Protein AF-X8BEY9-F1 (afdb_monomer_lite)

Organism: NCBI:txid1299334

InterPro domains:
  IPR000084 PE-PGRS family, N-terminal [PF00934] (52-108)
  IPR038332 PPE superfamily [SSF140459] (52-98)

pLDDT: mean 73.9, std 22.27, range [36.25, 98.75]

Structure (mmCIF, N/CA/C/O backbone):
data_AF-X8BEY9-F1
#
_entry.id   AF-X8BEY9-F1
#
loop_
_atom_site.group_PDB
_atom_site.id
_atom_site.type_symbol
_atom_site.label_atom_id
_atom_site.label_alt_id
_atom_site.label_comp_id
_atom_site.label_asym_id
_atom_site.label_entity_id
_atom_site.label_seq_id
_atom_site.pdbx_PDB_ins_code
_atom_site.Cartn_x
_atom_site.Cartn_y
_atom_site.Cartn_z
_atom_site.occupancy
_atom_site.B_iso_or_equiv
_atom_site.auth_seq_id
_atom_site.auth_comp_id
_atom_site.auth_asym_id
_atom_site.auth_atom_id
_atom_site.pdbx_PDB_model_num
ATOM 1 N N . MET A 1 1 ? 11.001 -46.681 -3.978 1.00 50.00 1 MET A N 1
ATOM 2 C CA . MET A 1 1 ? 11.198 -45.290 -4.453 1.00 50.00 1 MET A CA 1
ATOM 3 C C . MET A 1 1 ? 12.141 -45.299 -5.659 1.00 50.00 1 MET A C 1
ATOM 5 O O . MET A 1 1 ? 13.163 -44.635 -5.676 1.00 50.00 1 MET A O 1
ATOM 9 N N . GLN A 1 2 ? 11.972 -46.213 -6.608 1.00 36.25 2 GLN A N 1
ATOM 10 C CA . GLN A 1 2 ? 11.139 -45.999 -7.793 1.00 36.25 2 GLN A CA 1
ATOM 11 C C . GLN A 1 2 ? 11.127 -44.543 -8.299 1.00 36.25 2 GLN A C 1
ATOM 13 O O . GLN A 1 2 ? 10.428 -43.690 -7.760 1.00 36.25 2 GLN A O 1
ATOM 18 N N . GLU A 1 3 ? 11.905 -44.320 -9.360 1.00 44.28 3 GLU A N 1
ATOM 19 C CA . GLU A 1 3 ? 11.425 -43.641 -10.569 1.00 44.28 3 GLU A CA 1
ATOM 20 C C . GLU A 1 3 ? 10.879 -42.214 -10.417 1.00 44.28 3 GLU A C 1
ATOM 22 O O . GLU A 1 3 ? 9.694 -41.965 -10.640 1.00 44.28 3 GLU A O 1
ATOM 27 N N . ARG A 1 4 ? 11.746 -41.224 -10.157 1.00 54.16 4 ARG A N 1
ATOM 28 C CA . ARG A 1 4 ? 11.410 -39.848 -10.582 1.00 54.16 4 ARG A CA 1
ATOM 29 C C . ARG A 1 4 ? 12.563 -38.897 -10.906 1.00 54.16 4 ARG A C 1
ATOM 31 O O . ARG A 1 4 ? 12.321 -37.702 -11.015 1.00 54.16 4 ARG A O 1
ATOM 38 N N . LEU A 1 5 ? 13.793 -39.384 -11.098 1.00 53.00 5 LEU A N 1
ATOM 39 C CA . LEU A 1 5 ? 14.921 -38.498 -11.440 1.00 53.00 5 LEU A CA 1
ATOM 40 C C . LEU A 1 5 ? 15.649 -38.796 -12.762 1.00 53.00 5 LEU A C 1
ATOM 42 O O . LEU A 1 5 ? 16.561 -38.060 -13.114 1.00 53.00 5 LEU A O 1
ATOM 46 N N . LEU A 1 6 ? 15.236 -39.805 -13.540 1.00 51.22 6 LEU A N 1
ATOM 47 C CA . LEU A 1 6 ? 15.916 -40.181 -14.797 1.00 51.22 6 LEU A CA 1
ATOM 48 C C . LEU A 1 6 ? 15.017 -40.213 -16.043 1.00 51.22 6 LEU A C 1
ATOM 50 O O . LEU A 1 6 ? 15.430 -40.731 -17.073 1.00 51.22 6 LEU A O 1
ATOM 54 N N . LEU A 1 7 ? 13.825 -39.607 -16.001 1.00 47.00 7 LEU A N 1
ATOM 55 C CA . LEU A 1 7 ? 13.048 -39.322 -17.220 1.00 47.00 7 LEU A CA 1
ATOM 56 C C . LEU A 1 7 ? 13.186 -37.858 -17.654 1.00 47.00 7 LEU A C 1
ATOM 58 O O . LEU A 1 7 ? 12.275 -37.242 -18.198 1.00 47.00 7 LEU A O 1
ATOM 62 N N . SER A 1 8 ? 14.375 -37.311 -17.410 1.00 59.22 8 SER A N 1
ATOM 63 C CA . SER A 1 8 ? 14.904 -36.223 -18.213 1.00 59.22 8 SER A CA 1
ATOM 64 C C . SER A 1 8 ? 15.058 -36.744 -19.651 1.00 59.22 8 SER A C 1
ATOM 66 O O . SER A 1 8 ? 15.641 -37.802 -19.873 1.00 59.22 8 SER A O 1
ATOM 68 N N . TYR A 1 9 ? 14.547 -35.999 -20.630 1.00 50.94 9 TYR A N 1
ATOM 69 C CA . TYR A 1 9 ? 14.966 -36.080 -22.038 1.00 50.94 9 TYR A CA 1
ATOM 70 C C . TYR A 1 9 ? 14.635 -37.336 -22.870 1.00 50.94 9 TYR A C 1
ATOM 72 O O . TYR A 1 9 ? 15.499 -37.866 -23.568 1.00 50.94 9 TYR A O 1
ATOM 80 N N . ARG A 1 10 ? 13.364 -37.748 -22.980 1.00 58.69 10 ARG A N 1
ATOM 81 C CA . ARG A 1 10 ? 12.965 -38.596 -24.126 1.00 58.69 10 ARG A CA 1
ATOM 82 C C . ARG A 1 10 ? 11.545 -38.327 -24.611 1.00 58.69 10 ARG A C 1
ATOM 84 O O . ARG A 1 10 ? 10.606 -38.976 -24.174 1.00 58.69 10 ARG A O 1
ATOM 91 N N . GLY A 1 11 ? 11.391 -37.405 -25.565 1.00 47.91 11 GLY A N 1
ATOM 92 C CA . GLY A 1 11 ? 10.120 -37.298 -26.290 1.00 47.91 11 GLY A CA 1
ATOM 93 C C . GLY A 1 11 ? 9.779 -35.971 -26.954 1.00 47.91 11 GLY A C 1
ATOM 94 O O . GLY A 1 11 ? 8.605 -35.636 -27.017 1.00 47.91 11 GLY A O 1
ATOM 95 N N . ARG A 1 12 ? 10.750 -35.218 -27.488 1.00 52.31 12 ARG A N 1
ATOM 96 C CA . ARG A 1 12 ? 10.440 -34.199 -28.503 1.00 52.31 12 ARG A CA 1
ATOM 97 C C . ARG A 1 12 ? 9.812 -34.916 -29.706 1.00 52.31 12 ARG A C 1
ATOM 99 O O . ARG A 1 12 ? 10.518 -35.595 -30.449 1.00 52.31 12 ARG A O 1
ATOM 106 N N . LYS A 1 13 ? 8.498 -34.787 -29.885 1.00 56.62 13 LYS A N 1
ATOM 107 C CA . LYS A 1 13 ? 7.808 -35.080 -31.145 1.00 56.62 13 LYS A CA 1
ATOM 108 C C . LYS A 1 13 ? 7.410 -33.732 -31.757 1.00 56.62 13 LYS A C 1
ATOM 110 O O . LYS A 1 13 ? 6.604 -33.033 -31.150 1.00 56.62 13 LYS A O 1
ATOM 115 N N . PRO A 1 14 ? 8.024 -33.313 -32.876 1.00 54.66 14 PRO A N 1
ATOM 116 C CA . PRO A 1 14 ? 7.524 -32.191 -33.655 1.00 54.66 14 PRO A CA 1
ATOM 117 C C . PRO A 1 14 ? 6.338 -32.654 -34.521 1.00 54.66 14 PRO A C 1
ATOM 119 O O . PRO A 1 14 ? 5.980 -33.830 -34.490 1.00 54.66 14 PRO A O 1
ATOM 122 N N . HIS A 1 15 ? 5.810 -31.728 -35.325 1.00 39.53 15 HIS A N 1
ATOM 123 C CA . HIS A 1 15 ? 4.733 -31.857 -36.321 1.00 39.53 15 HIS A CA 1
ATOM 124 C C . HIS A 1 15 ? 3.347 -31.482 -35.762 1.00 39.53 15 HIS A C 1
ATOM 126 O O . HIS A 1 15 ? 2.951 -31.920 -34.693 1.00 39.53 15 HIS A O 1
ATOM 132 N N . VAL A 1 16 ? 2.562 -30.631 -36.422 1.00 55.91 16 VAL A N 1
ATOM 133 C CA . VAL A 1 16 ? 2.301 -30.640 -37.867 1.00 55.91 16 VAL A CA 1
ATOM 134 C C . VAL A 1 16 ? 2.093 -29.211 -38.390 1.00 55.91 16 VAL A C 1
ATOM 136 O O . VAL A 1 16 ? 1.258 -28.465 -37.880 1.00 55.91 16 VAL A O 1
ATOM 139 N N . VAL A 1 17 ? 2.850 -28.855 -39.431 1.00 53.47 17 VAL A N 1
ATOM 140 C CA . VAL A 1 17 ? 2.539 -27.750 -40.348 1.00 53.47 17 VAL A CA 1
ATOM 141 C C . VAL A 1 17 ? 1.168 -28.051 -40.948 1.00 53.47 17 VAL A C 1
ATOM 143 O O . VAL A 1 17 ? 0.995 -29.087 -41.581 1.00 53.47 17 VAL A O 1
ATOM 146 N N . ARG A 1 18 ? 0.164 -27.207 -40.693 1.00 55.69 18 ARG A N 1
ATOM 147 C CA . ARG A 1 18 ? -1.149 -27.359 -41.329 1.00 55.69 18 ARG A CA 1
ATOM 148 C C . ARG A 1 18 ? -1.022 -26.942 -42.791 1.00 55.69 18 ARG A C 1
ATOM 150 O O . ARG A 1 18 ? -1.077 -25.756 -43.107 1.00 55.69 18 ARG A O 1
ATOM 157 N N . ASP A 1 19 ? -0.856 -27.936 -43.651 1.00 51.09 19 ASP A N 1
ATOM 158 C CA . ASP A 1 19 ? -0.988 -27.794 -45.092 1.00 51.09 19 ASP A CA 1
ATOM 159 C C . ASP A 1 19 ? -2.439 -27.410 -45.421 1.00 51.09 19 ASP A C 1
ATOM 161 O O . ASP A 1 19 ? -3.399 -28.106 -45.081 1.00 51.09 19 ASP A O 1
ATOM 165 N N . TYR A 1 20 ? -2.613 -26.256 -46.055 1.00 38.22 20 TYR A N 1
ATOM 166 C CA . TYR A 1 20 ? -3.887 -25.766 -46.573 1.00 38.22 20 TYR A CA 1
ATOM 167 C C . TYR A 1 20 ? -4.208 -26.509 -47.869 1.00 38.22 20 TYR A C 1
ATOM 169 O O . TYR A 1 20 ? -4.040 -25.993 -48.968 1.00 38.22 20 TYR A O 1
ATOM 177 N N . THR A 1 21 ? -4.687 -27.746 -47.753 1.00 52.78 21 THR A N 1
ATOM 178 C CA . THR A 1 21 ? -5.255 -28.453 -48.904 1.00 52.78 21 THR A CA 1
ATOM 179 C C . THR A 1 21 ? -6.635 -28.986 -48.559 1.00 52.78 21 THR A C 1
ATOM 181 O O . THR A 1 21 ? -6.801 -30.069 -48.008 1.00 52.78 21 THR A O 1
ATOM 184 N N . THR A 1 22 ? -7.662 -28.229 -48.918 1.00 50.75 22 THR A N 1
ATOM 185 C CA . THR A 1 22 ? -8.923 -28.813 -49.382 1.00 50.75 22 THR A CA 1
ATOM 186 C C . THR A 1 22 ? -9.449 -27.878 -50.457 1.00 50.75 22 THR A C 1
ATOM 188 O O . THR A 1 22 ? -10.265 -26.993 -50.223 1.00 50.75 22 THR A O 1
ATOM 191 N N . GLY A 1 23 ? -8.869 -28.029 -51.646 1.00 48.19 23 GLY A N 1
ATOM 192 C CA . GLY A 1 23 ? -9.533 -27.652 -52.879 1.00 48.19 23 GLY A CA 1
ATOM 193 C C . GLY A 1 23 ? -10.471 -28.788 -53.269 1.00 48.19 23 GLY A C 1
ATOM 194 O O . GLY A 1 23 ? -10.038 -29.936 -53.342 1.00 48.19 23 GLY A O 1
ATOM 195 N N . GLY A 1 24 ? -11.734 -28.447 -53.513 1.00 47.16 24 GLY A N 1
ATOM 196 C CA . GLY A 1 24 ? -12.701 -29.317 -54.175 1.00 47.16 24 GLY A CA 1
ATOM 197 C C . GLY A 1 24 ? -13.843 -29.790 -53.287 1.00 47.16 24 GLY A C 1
ATOM 198 O O . GLY A 1 24 ? -13.823 -30.925 -52.833 1.00 47.16 24 GLY A O 1
ATOM 199 N N . VAL A 1 25 ? -14.882 -28.962 -53.144 1.00 48.97 25 VAL A N 1
ATOM 200 C CA . VAL A 1 25 ? -16.259 -29.444 -53.315 1.00 48.97 25 VAL A CA 1
ATOM 201 C C . VAL A 1 25 ? -17.093 -28.394 -54.045 1.00 48.97 25 VAL A C 1
ATOM 203 O O . VAL A 1 25 ? -17.039 -27.196 -53.777 1.00 48.97 25 VAL A O 1
ATOM 206 N N . ASP A 1 26 ? -17.785 -28.935 -55.029 1.00 43.62 26 ASP A N 1
ATOM 207 C CA . ASP A 1 26 ? -18.688 -28.385 -56.020 1.00 43.62 26 ASP A CA 1
ATOM 208 C C . ASP A 1 26 ? -19.993 -27.827 -55.411 1.00 43.62 26 ASP A C 1
ATOM 210 O O . ASP A 1 26 ? -20.380 -28.194 -54.303 1.00 43.62 26 ASP A O 1
ATOM 214 N N . GLY A 1 27 ? -20.712 -27.018 -56.194 1.00 42.31 27 GLY A N 1
ATOM 215 C CA . GLY A 1 27 ? -22.171 -26.911 -56.095 1.00 42.31 27 GLY A CA 1
ATOM 216 C C . GLY A 1 27 ? -22.741 -25.836 -55.167 1.00 42.31 27 GLY A C 1
ATOM 217 O O . GLY A 1 27 ? -22.688 -25.918 -53.946 1.00 42.31 27 GLY A O 1
ATOM 218 N N . GLY A 1 28 ? -23.370 -24.830 -55.776 1.00 45.97 28 GLY A N 1
ATOM 219 C CA . GLY A 1 28 ? -23.968 -23.684 -55.101 1.00 45.97 28 GLY A CA 1
ATOM 220 C C . GLY A 1 28 ? -25.133 -23.984 -54.152 1.00 45.97 28 GLY A C 1
ATOM 221 O O . GLY A 1 28 ? -25.907 -24.921 -54.312 1.00 45.97 28 GLY A O 1
ATOM 222 N N . GLY A 1 29 ? -25.311 -23.075 -53.199 1.00 41.50 29 GLY A N 1
ATOM 223 C CA . GLY A 1 29 ? -26.461 -23.032 -52.310 1.00 41.50 29 GLY A CA 1
ATOM 224 C C . GLY A 1 29 ? -26.482 -21.697 -51.588 1.00 41.50 29 GLY A C 1
ATOM 225 O O . GLY A 1 29 ? -25.660 -21.431 -50.719 1.00 41.50 29 GLY A O 1
ATOM 226 N N . ARG A 1 30 ? -27.403 -20.824 -51.993 1.00 51.84 30 ARG A N 1
ATOM 227 C CA . ARG A 1 30 ? -27.658 -19.517 -51.384 1.00 51.84 30 ARG A CA 1
ATOM 228 C C . ARG A 1 30 ? -27.876 -19.686 -49.884 1.00 51.84 30 ARG A C 1
ATOM 230 O O . ARG A 1 30 ? -28.905 -20.216 -49.490 1.00 51.84 30 ARG A O 1
ATOM 237 N N . GLN A 1 31 ? -26.966 -19.177 -49.068 1.00 43.59 31 GLN A N 1
ATOM 238 C CA . GLN A 1 31 ? -27.221 -18.894 -47.661 1.00 43.59 31 GLN A CA 1
ATOM 239 C C . GLN A 1 31 ? -26.352 -17.706 -47.270 1.00 43.59 31 GLN A C 1
ATOM 241 O O . GLN A 1 31 ? -25.186 -17.838 -46.923 1.00 43.59 31 GLN A O 1
ATOM 246 N N . SER A 1 32 ? -26.939 -16.518 -47.399 1.00 50.28 32 SER A N 1
ATOM 247 C CA . SER A 1 32 ? -26.430 -15.286 -46.816 1.00 50.28 32 SER A CA 1
ATOM 248 C C . SER A 1 32 ? -26.230 -15.491 -45.312 1.00 50.28 32 SER A C 1
ATOM 250 O O . SER A 1 32 ? -27.222 -15.663 -44.596 1.00 50.28 32 SER A O 1
ATOM 252 N N . PRO A 1 33 ? -25.001 -15.427 -44.782 1.00 46.31 33 PRO A N 1
ATOM 253 C CA . PRO A 1 33 ? -24.815 -15.289 -43.354 1.00 46.31 33 PRO A CA 1
ATOM 254 C C . PRO A 1 33 ? -25.157 -13.836 -43.043 1.00 46.31 33 PRO A C 1
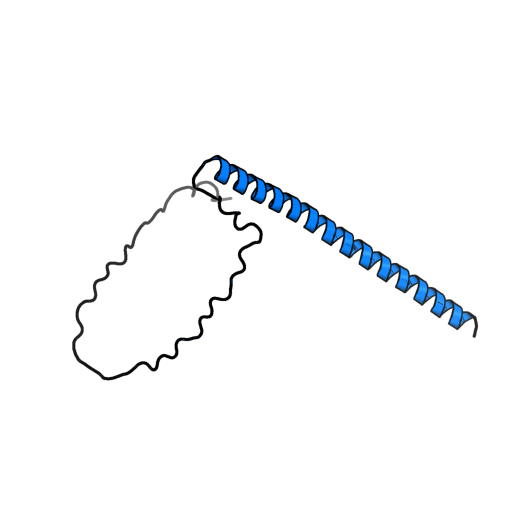ATOM 256 O O . PRO A 1 33 ? -24.428 -12.916 -43.415 1.00 46.31 33 PRO A O 1
ATOM 259 N N . ARG A 1 34 ? -26.307 -13.599 -42.404 1.00 47.47 34 ARG A N 1
ATOM 260 C CA . ARG A 1 34 ? -26.559 -12.312 -41.753 1.00 47.47 34 ARG A CA 1
ATOM 261 C C . ARG A 1 34 ? -25.349 -12.043 -40.867 1.00 47.47 34 ARG A C 1
ATOM 263 O O . ARG A 1 34 ? -25.080 -12.833 -39.965 1.00 47.47 34 ARG A O 1
ATOM 270 N N . HIS A 1 35 ? -24.621 -10.967 -41.155 1.00 47.56 35 HIS A N 1
ATOM 271 C CA . HIS A 1 35 ? -23.528 -10.458 -40.340 1.00 47.56 35 HIS A CA 1
ATOM 272 C C . HIS A 1 35 ? -24.054 -10.102 -38.943 1.00 47.56 35 HIS A C 1
ATOM 274 O O . HIS A 1 35 ? -24.245 -8.939 -38.611 1.00 47.56 35 HIS A O 1
ATOM 280 N N . ARG A 1 36 ? -24.252 -11.105 -38.089 1.00 53.53 36 ARG A N 1
ATOM 281 C CA . ARG A 1 36 ? -24.038 -10.944 -36.662 1.00 53.53 36 ARG A CA 1
ATOM 282 C C . ARG A 1 36 ? -22.524 -11.008 -36.510 1.00 53.53 36 ARG A C 1
ATOM 284 O O . ARG A 1 36 ? -21.979 -12.053 -36.172 1.00 53.53 36 ARG A O 1
ATOM 291 N N . ARG A 1 37 ? -21.841 -9.903 -36.853 1.00 50.56 37 ARG A N 1
ATOM 292 C CA . ARG A 1 37 ? -20.567 -9.608 -36.199 1.00 50.56 37 ARG A CA 1
ATOM 293 C C . ARG A 1 37 ? -20.940 -9.622 -34.728 1.00 50.56 37 ARG A C 1
ATOM 295 O O . ARG A 1 37 ? -21.635 -8.718 -34.276 1.00 50.56 37 ARG A O 1
ATOM 302 N N . GLY A 1 38 ? -20.635 -10.726 -34.051 1.00 46.00 38 GLY A N 1
ATOM 303 C CA . GLY A 1 38 ? -20.567 -10.701 -32.609 1.00 46.00 38 GLY A CA 1
ATOM 304 C C . GLY A 1 38 ? -19.715 -9.493 -32.283 1.00 46.00 38 GLY A C 1
ATOM 305 O O . GLY A 1 38 ? -18.668 -9.288 -32.901 1.00 46.00 38 GLY A O 1
ATOM 306 N N . ASP A 1 39 ? -20.241 -8.643 -31.419 1.00 49.66 39 ASP A N 1
ATOM 307 C CA . ASP A 1 39 ? -19.483 -7.600 -30.772 1.00 49.66 39 ASP A CA 1
ATOM 308 C C . ASP A 1 39 ? -18.379 -8.275 -29.948 1.00 49.66 39 ASP A C 1
ATOM 310 O O . ASP A 1 39 ? -18.437 -8.333 -28.726 1.00 49.66 39 ASP A O 1
ATOM 314 N N . GLU A 1 40 ? -17.346 -8.790 -30.609 1.00 52.47 40 GLU A N 1
ATOM 315 C CA . GLU A 1 40 ? -16.032 -8.944 -30.016 1.00 52.47 40 GLU A CA 1
ATOM 316 C C . GLU A 1 40 ? -15.483 -7.524 -29.923 1.00 52.47 40 GLU A C 1
ATOM 318 O O . GLU A 1 40 ? -14.597 -7.104 -30.666 1.00 52.47 40 GLU A O 1
ATOM 323 N N . ARG A 1 41 ? -16.064 -6.725 -29.018 1.00 51.00 41 ARG A N 1
ATOM 324 C CA . ARG A 1 41 ? -15.265 -5.688 -28.387 1.00 51.00 41 ARG A CA 1
ATOM 325 C C . ARG A 1 41 ? -14.112 -6.478 -27.783 1.00 51.00 41 ARG A C 1
ATOM 327 O O . ARG A 1 41 ? -14.400 -7.329 -26.942 1.00 51.00 41 ARG A O 1
ATOM 334 N N . PRO A 1 42 ? -12.855 -6.287 -28.217 1.00 55.47 42 PRO A N 1
ATOM 335 C CA . PRO A 1 42 ? -11.763 -6.841 -27.453 1.00 55.47 42 PRO A CA 1
ATOM 336 C C . PRO A 1 42 ? -11.930 -6.229 -26.066 1.00 55.47 42 PRO A C 1
ATOM 338 O O . PRO A 1 42 ? -11.804 -5.009 -25.906 1.00 55.47 42 PRO A O 1
ATOM 341 N N . GLU A 1 43 ? -12.346 -7.062 -25.105 1.00 49.00 43 GLU A N 1
ATOM 342 C CA . GLU A 1 43 ? -12.140 -6.838 -23.682 1.00 49.00 43 GLU A CA 1
ATOM 343 C C . GLU A 1 43 ? -10.745 -6.239 -23.625 1.00 49.00 43 GLU A C 1
ATOM 345 O O . GLU A 1 43 ? -9.778 -6.876 -24.054 1.00 49.00 43 GLU A O 1
ATOM 350 N N . ARG A 1 44 ? -10.654 -4.945 -23.298 1.00 54.09 44 ARG A N 1
ATOM 351 C CA . ARG A 1 44 ? -9.361 -4.287 -23.196 1.00 54.09 44 ARG A CA 1
ATOM 352 C C . ARG A 1 44 ? -8.684 -5.022 -22.060 1.00 54.09 44 ARG A C 1
ATOM 354 O O . ARG A 1 44 ? -8.937 -4.704 -20.902 1.00 54.09 44 ARG A O 1
ATOM 361 N N . SER A 1 45 ? -7.877 -6.021 -22.398 1.00 53.03 45 SER A N 1
ATOM 362 C CA . SER A 1 45 ? -6.922 -6.594 -21.480 1.00 53.03 45 SER A CA 1
ATOM 363 C C . SER A 1 45 ? -6.039 -5.410 -21.145 1.00 53.03 45 SER A C 1
ATOM 365 O O . SER A 1 45 ? -5.247 -4.948 -21.968 1.00 53.03 45 SER A O 1
ATOM 367 N N . ARG A 1 46 ? -6.318 -4.783 -20.002 1.00 44.16 46 ARG A N 1
ATOM 368 C CA . ARG A 1 46 ? -5.411 -3.805 -19.433 1.00 44.16 46 ARG A CA 1
ATOM 369 C C . ARG A 1 46 ? -4.174 -4.633 -19.158 1.00 44.16 46 ARG A C 1
ATOM 371 O O . ARG A 1 46 ? -4.230 -5.519 -18.309 1.00 44.16 46 ARG A O 1
ATOM 378 N N . GLY A 1 47 ? -3.149 -4.425 -19.982 1.00 52.81 47 GLY A N 1
ATOM 379 C CA . GLY A 1 47 ? -1.850 -5.032 -19.758 1.00 52.81 47 GLY A CA 1
ATOM 380 C C . GLY A 1 47 ? -1.452 -4.819 -18.306 1.00 52.81 47 GLY A C 1
ATOM 381 O O . GLY A 1 47 ? -1.895 -3.848 -17.672 1.00 52.81 47 GLY A O 1
ATOM 382 N N . SER A 1 48 ? -0.673 -5.746 -17.767 1.00 58.84 48 SER A N 1
ATOM 383 C CA . SER A 1 48 ? -0.117 -5.583 -16.427 1.00 58.84 48 SER A CA 1
ATOM 384 C C . SER A 1 48 ? 0.545 -4.195 -16.366 1.00 58.84 48 SER A C 1
ATOM 386 O O . SER A 1 48 ? 1.117 -3.765 -17.372 1.00 58.84 48 SER A O 1
ATOM 388 N N . PRO A 1 49 ? 0.478 -3.446 -15.249 1.00 57.66 49 PRO A N 1
ATOM 389 C CA . PRO A 1 49 ? 1.105 -2.117 -15.142 1.00 57.66 49 PRO A CA 1
ATOM 390 C C . PRO A 1 49 ? 2.605 -2.100 -15.508 1.00 57.66 49 PRO A C 1
ATOM 392 O O . PRO A 1 49 ? 3.190 -1.043 -15.734 1.00 57.66 49 PRO A O 1
ATOM 395 N N . ASP A 1 50 ? 3.199 -3.287 -15.562 1.00 57.59 50 ASP A N 1
ATOM 396 C CA . ASP A 1 50 ? 4.5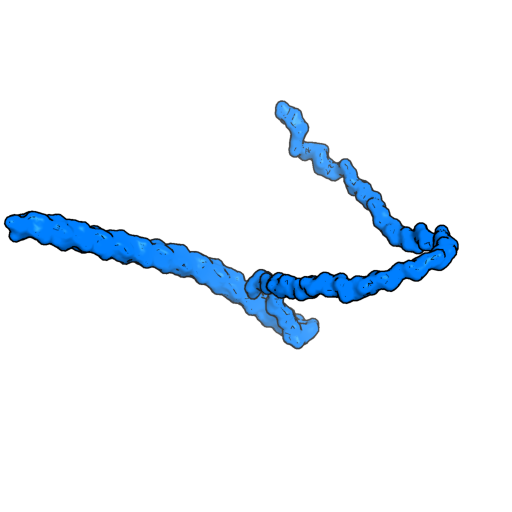86 -3.643 -15.802 1.00 57.59 50 ASP A CA 1
ATOM 397 C C . ASP A 1 50 ? 4.823 -4.349 -17.157 1.00 57.59 50 ASP A C 1
ATOM 399 O O . ASP A 1 50 ? 5.955 -4.755 -17.415 1.00 57.59 50 ASP A O 1
ATOM 403 N N . ASP A 1 51 ? 3.835 -4.398 -18.071 1.00 59.81 51 ASP A N 1
ATOM 404 C CA . ASP A 1 51 ? 3.947 -4.948 -19.449 1.00 59.81 51 ASP A CA 1
ATOM 405 C C . ASP A 1 51 ? 4.957 -4.196 -20.361 1.00 59.81 51 ASP A C 1
ATOM 407 O O . ASP A 1 51 ? 5.016 -4.407 -21.572 1.00 59.81 51 ASP A O 1
ATOM 411 N N . GLY A 1 52 ? 5.826 -3.373 -19.773 1.00 65.62 52 GLY A N 1
ATOM 412 C CA . GLY A 1 52 ? 7.023 -2.827 -20.393 1.00 65.62 52 GLY A CA 1
ATOM 413 C C . GLY A 1 52 ? 6.817 -1.414 -20.919 1.00 65.62 52 GLY A C 1
ATOM 414 O O . GLY A 1 52 ? 5.961 -1.149 -21.761 1.00 65.62 52 GLY A O 1
ATOM 415 N N . VAL A 1 53 ? 7.653 -0.483 -20.455 1.00 80.06 53 VAL A N 1
ATOM 416 C CA . VAL A 1 53 ? 7.807 0.808 -21.130 1.00 80.06 53 VAL A CA 1
ATOM 417 C C . VAL A 1 53 ? 8.460 0.532 -22.482 1.00 80.06 53 VAL A C 1
ATOM 419 O O . VAL A 1 53 ? 9.523 -0.082 -22.544 1.00 80.06 53 VAL A O 1
ATOM 422 N N . VAL A 1 54 ? 7.819 0.952 -23.572 1.00 84.31 54 VAL A N 1
ATOM 423 C CA . VAL A 1 54 ? 8.387 0.808 -24.918 1.00 84.31 54 VAL A CA 1
ATOM 424 C C . VAL A 1 54 ? 9.487 1.865 -25.105 1.00 84.31 54 VAL A C 1
ATOM 426 O O . VAL A 1 54 ? 9.248 3.030 -24.772 1.00 84.31 54 VAL A O 1
ATOM 429 N N . PRO A 1 55 ? 10.677 1.505 -25.626 1.00 79.94 55 PRO A N 1
ATOM 430 C CA . PRO A 1 55 ? 11.729 2.472 -25.934 1.00 79.94 55 PRO A CA 1
ATOM 431 C C . PRO A 1 55 ? 11.229 3.581 -26.865 1.00 79.94 55 PRO A C 1
ATOM 433 O O . PRO A 1 55 ? 10.507 3.313 -27.824 1.00 79.94 55 PRO A O 1
ATOM 436 N N . ALA A 1 56 ? 11.637 4.826 -26.607 1.00 80.75 56 ALA A N 1
ATOM 437 C CA . ALA A 1 56 ? 11.232 5.975 -27.423 1.00 80.75 56 ALA A CA 1
ATOM 438 C C . ALA A 1 56 ? 11.780 5.909 -28.864 1.00 80.75 56 ALA A C 1
ATOM 440 O O . ALA A 1 56 ? 11.149 6.415 -29.792 1.00 80.75 56 ALA A O 1
ATOM 441 N N . ALA A 1 57 ? 12.934 5.265 -29.049 1.00 78.44 57 ALA A N 1
ATOM 442 C CA . ALA A 1 57 ? 13.556 4.966 -30.332 1.00 78.44 57 ALA A CA 1
ATOM 443 C C . ALA A 1 57 ? 14.378 3.662 -30.244 1.00 78.44 57 ALA A C 1
ATOM 445 O O . ALA A 1 57 ? 14.502 3.063 -29.175 1.00 78.44 57 ALA A O 1
ATOM 446 N N . ALA A 1 58 ? 14.902 3.194 -31.383 1.00 82.88 58 ALA A N 1
ATOM 447 C CA . ALA A 1 58 ? 15.629 1.922 -31.493 1.00 82.88 58 ALA A CA 1
ATOM 448 C C . ALA A 1 58 ? 17.078 1.972 -30.968 1.00 82.88 58 ALA A C 1
ATOM 450 O O . ALA A 1 58 ? 17.794 0.976 -31.050 1.00 82.88 58 ALA A O 1
ATOM 451 N N . ASP A 1 59 ? 17.529 3.125 -30.481 1.00 90.19 59 ASP A N 1
ATOM 452 C CA . ASP A 1 59 ? 18.864 3.284 -29.926 1.00 90.19 59 ASP A CA 1
ATOM 453 C C . ASP A 1 59 ? 18.979 2.676 -28.518 1.00 90.19 59 ASP A C 1
ATOM 455 O O . ASP A 1 59 ? 18.008 2.542 -27.766 1.00 90.19 59 ASP A O 1
ATOM 459 N N . GLU A 1 60 ? 20.207 2.320 -28.151 1.00 88.88 60 GLU A N 1
ATOM 460 C CA . GLU A 1 60 ? 20.507 1.663 -26.878 1.00 88.88 60 GLU A CA 1
ATOM 461 C C . GLU A 1 60 ? 20.186 2.545 -25.661 1.00 88.88 60 GLU A C 1
ATOM 463 O O . GLU A 1 60 ? 19.819 2.021 -24.608 1.00 88.88 60 GLU A O 1
ATOM 468 N N . VAL A 1 61 ? 20.260 3.877 -25.788 1.00 93.88 61 VAL A N 1
ATOM 469 C CA . VAL A 1 61 ? 19.961 4.805 -24.685 1.00 93.88 61 VAL A CA 1
ATOM 470 C C . VAL A 1 61 ? 18.462 4.822 -24.399 1.00 93.88 61 VAL A C 1
ATOM 472 O O . VAL A 1 61 ? 18.053 4.734 -23.238 1.00 93.88 61 VAL A O 1
ATOM 475 N N . SER A 1 62 ? 17.630 4.861 -25.440 1.00 92.19 62 SER A N 1
ATOM 476 C CA . SER A 1 62 ? 16.176 4.723 -25.331 1.00 92.19 62 SER A CA 1
ATOM 477 C C . SER A 1 62 ? 15.777 3.382 -24.711 1.00 92.19 62 SER A C 1
ATOM 479 O O . SER A 1 62 ? 14.895 3.343 -23.849 1.00 92.19 62 SER A O 1
ATOM 481 N N . ALA A 1 63 ? 16.445 2.291 -25.101 1.00 89.44 63 ALA A N 1
ATOM 482 C CA . ALA A 1 63 ? 16.196 0.964 -24.541 1.00 89.44 63 ALA A CA 1
ATOM 483 C C . ALA A 1 63 ? 16.578 0.876 -23.054 1.00 89.44 63 ALA A C 1
ATOM 485 O O . ALA A 1 63 ? 15.786 0.399 -22.238 1.00 89.44 63 ALA A O 1
ATOM 486 N N . LEU A 1 64 ? 17.753 1.390 -22.678 1.00 92.94 64 LEU A N 1
ATOM 487 C CA . LEU A 1 64 ? 18.203 1.426 -21.285 1.00 92.94 64 LEU A CA 1
ATOM 488 C C . LEU A 1 64 ? 17.288 2.295 -20.415 1.00 92.94 64 LEU A C 1
ATOM 490 O O . LEU A 1 64 ? 16.945 1.918 -19.295 1.00 92.94 64 LEU A O 1
ATOM 494 N N . THR A 1 65 ? 16.855 3.439 -20.942 1.00 91.75 65 THR A N 1
ATOM 495 C CA . THR A 1 65 ? 15.940 4.347 -20.242 1.00 91.75 65 THR A CA 1
ATOM 496 C C . THR A 1 65 ? 14.597 3.669 -19.973 1.00 91.75 65 THR A C 1
ATOM 498 O O . THR A 1 65 ? 14.098 3.707 -18.848 1.00 91.75 65 THR A O 1
ATOM 501 N N . ALA A 1 66 ? 14.033 2.983 -20.971 1.00 90.44 66 ALA A N 1
ATOM 502 C CA . ALA A 1 66 ? 12.821 2.189 -20.799 1.00 90.44 66 ALA A CA 1
ATOM 503 C C . ALA A 1 66 ? 12.994 1.085 -19.739 1.00 90.44 66 ALA A C 1
ATOM 505 O O . ALA A 1 66 ? 12.145 0.943 -18.857 1.00 90.44 66 ALA A O 1
ATOM 506 N N . ALA A 1 67 ? 14.120 0.364 -19.758 1.00 89.88 67 ALA A N 1
ATOM 507 C CA . ALA A 1 67 ? 14.429 -0.654 -18.754 1.00 89.88 67 ALA A CA 1
ATOM 508 C C . ALA A 1 67 ? 14.520 -0.068 -17.332 1.00 89.88 67 ALA A C 1
ATOM 510 O O . ALA A 1 67 ? 14.005 -0.661 -16.383 1.00 89.88 67 ALA A O 1
ATOM 511 N N . GLN A 1 68 ? 15.104 1.124 -17.178 1.00 92.94 68 GLN A N 1
ATOM 512 C CA . GLN A 1 68 ? 15.186 1.811 -15.890 1.00 92.94 68 GLN A CA 1
ATOM 513 C C . GLN A 1 68 ? 13.803 2.202 -15.349 1.00 92.94 68 GLN A C 1
ATOM 515 O O . GLN A 1 68 ? 13.562 2.070 -14.145 1.00 92.94 68 GLN A O 1
ATOM 520 N N . PHE A 1 69 ? 12.885 2.650 -16.212 1.00 93.69 69 PHE A N 1
ATOM 521 C CA . PHE A 1 69 ? 11.509 2.941 -15.802 1.00 93.69 69 PHE A CA 1
ATOM 522 C C . PHE A 1 69 ? 10.756 1.684 -15.377 1.00 93.69 69 PHE A C 1
ATOM 524 O O . PHE A 1 69 ? 10.066 1.718 -14.360 1.00 93.69 69 PHE A O 1
ATOM 531 N N . VAL A 1 70 ? 10.924 0.571 -16.095 1.00 92.12 70 VAL A N 1
ATOM 532 C CA . VAL A 1 70 ? 10.325 -0.715 -15.704 1.00 92.12 70 VAL A CA 1
ATOM 533 C C . VAL A 1 70 ? 10.856 -1.163 -14.343 1.00 92.12 70 VAL A C 1
ATOM 535 O O . VAL A 1 70 ? 10.068 -1.480 -13.455 1.00 92.12 70 VAL A O 1
ATOM 538 N N . ALA A 1 71 ? 12.174 -1.109 -14.134 1.00 91.81 71 ALA A N 1
ATOM 539 C CA . ALA A 1 71 ? 12.775 -1.451 -12.847 1.00 91.81 71 ALA A CA 1
ATOM 540 C C . ALA A 1 71 ? 12.249 -0.552 -11.712 1.00 91.81 71 ALA A C 1
ATOM 542 O O . ALA A 1 71 ? 11.934 -1.032 -10.623 1.00 91.81 71 ALA A O 1
ATOM 543 N N . HIS A 1 72 ? 12.103 0.754 -11.964 1.00 93.88 72 HIS A N 1
ATOM 544 C CA . HIS A 1 72 ? 11.545 1.679 -10.980 1.00 93.88 72 HIS A CA 1
ATOM 545 C C . HIS A 1 72 ? 10.073 1.386 -10.671 1.00 93.88 72 HIS A C 1
ATOM 547 O O . HIS A 1 72 ? 9.691 1.364 -9.502 1.00 93.88 72 HIS A O 1
ATOM 553 N N . ALA A 1 73 ? 9.263 1.102 -11.693 1.00 91.88 73 ALA A N 1
ATOM 554 C CA . ALA A 1 73 ? 7.865 0.732 -11.523 1.00 91.88 73 ALA A CA 1
ATOM 555 C C . ALA A 1 73 ? 7.726 -0.534 -10.667 1.00 91.88 73 ALA A C 1
ATOM 557 O O . ALA A 1 73 ? 6.941 -0.542 -9.725 1.00 91.88 73 ALA A O 1
ATOM 558 N N . GLN A 1 74 ? 8.536 -1.565 -10.916 1.00 92.44 74 GLN A N 1
ATOM 559 C CA . GLN A 1 74 ? 8.522 -2.800 -10.125 1.00 92.44 74 GLN A CA 1
ATOM 560 C C . GLN A 1 74 ? 8.855 -2.551 -8.648 1.00 92.44 74 GLN A C 1
ATOM 562 O O . GLN A 1 74 ? 8.160 -3.051 -7.762 1.00 92.44 74 GLN A O 1
ATOM 567 N N . MET A 1 75 ? 9.874 -1.733 -8.365 1.00 94.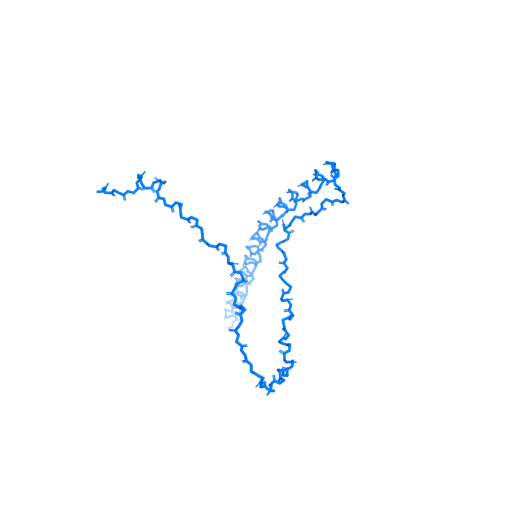19 75 MET A N 1
ATOM 568 C CA . MET A 1 75 ? 10.203 -1.348 -6.988 1.00 94.19 75 MET A CA 1
ATOM 569 C C . MET A 1 75 ? 9.066 -0.557 -6.335 1.00 94.19 75 MET A C 1
ATOM 571 O O . MET A 1 75 ? 8.701 -0.831 -5.192 1.00 94.19 75 MET A O 1
ATOM 575 N N . TYR A 1 76 ? 8.475 0.392 -7.063 1.00 95.31 76 TYR A N 1
ATOM 576 C CA . TYR A 1 76 ? 7.337 1.160 -6.571 1.00 95.31 76 TYR A CA 1
ATOM 577 C C . TYR A 1 76 ? 6.134 0.264 -6.263 1.00 95.31 76 TYR A C 1
ATOM 579 O O . TYR A 1 76 ? 5.496 0.453 -5.229 1.00 95.31 76 TYR A O 1
ATOM 587 N N . GLN A 1 77 ? 5.844 -0.735 -7.101 1.00 94.31 77 GLN A N 1
ATOM 588 C CA . GLN A 1 77 ? 4.758 -1.688 -6.858 1.00 94.31 77 GLN A CA 1
ATOM 589 C C . GLN A 1 77 ? 5.010 -2.521 -5.599 1.00 94.31 77 GLN A C 1
ATOM 591 O O . GLN A 1 77 ? 4.115 -2.656 -4.765 1.00 94.31 77 GLN A O 1
ATOM 596 N N . ALA A 1 78 ? 6.235 -3.019 -5.407 1.00 94.94 78 ALA A N 1
ATOM 597 C CA . ALA A 1 78 ? 6.591 -3.782 -4.213 1.00 94.94 78 ALA A CA 1
ATOM 598 C C . ALA A 1 78 ? 6.405 -2.962 -2.923 1.00 94.94 78 ALA A C 1
ATOM 600 O O . ALA A 1 78 ? 5.816 -3.443 -1.953 1.00 94.94 78 ALA A O 1
ATOM 601 N N . VAL A 1 79 ? 6.850 -1.701 -2.925 1.00 97.12 79 VAL A N 1
ATOM 602 C CA . VAL A 1 79 ? 6.687 -0.797 -1.775 1.00 97.12 79 VAL A CA 1
ATOM 603 C C . VAL A 1 79 ? 5.218 -0.420 -1.575 1.00 97.12 79 VAL A C 1
ATOM 605 O O . VAL A 1 79 ? 4.729 -0.425 -0.447 1.00 97.12 79 VAL A O 1
ATOM 608 N N . SER A 1 80 ? 4.488 -0.146 -2.657 1.00 96.75 80 SER A N 1
ATOM 609 C CA . SER A 1 80 ? 3.056 0.178 -2.617 1.00 96.75 80 SER A CA 1
ATOM 610 C C . SER A 1 80 ? 2.218 -0.966 -2.046 1.00 96.75 80 SER A C 1
ATOM 612 O O . SER A 1 80 ? 1.310 -0.720 -1.255 1.00 96.75 80 SER A O 1
ATOM 614 N N . ALA A 1 81 ? 2.550 -2.218 -2.375 1.00 97.25 81 ALA A N 1
ATOM 615 C CA . ALA A 1 81 ? 1.892 -3.392 -1.808 1.00 97.25 81 ALA A CA 1
ATOM 616 C C . ALA A 1 81 ? 2.108 -3.492 -0.288 1.00 97.25 81 ALA A C 1
ATOM 618 O O . ALA A 1 81 ? 1.164 -3.738 0.465 1.00 97.25 81 ALA A O 1
ATOM 619 N N . GLN A 1 82 ? 3.331 -3.237 0.186 1.00 98.06 82 GLN A N 1
ATOM 620 C CA . GLN A 1 82 ? 3.616 -3.194 1.620 1.00 98.06 82 GLN A CA 1
ATOM 621 C C . GLN A 1 82 ? 2.869 -2.045 2.313 1.00 98.06 82 GLN A C 1
ATOM 623 O O . GLN A 1 82 ? 2.300 -2.234 3.389 1.00 98.06 82 GLN A O 1
ATOM 628 N N . ALA A 1 83 ? 2.839 -0.865 1.692 1.00 97.88 83 ALA A N 1
ATOM 629 C CA . ALA A 1 83 ? 2.117 0.290 2.212 1.00 97.88 83 ALA A CA 1
ATOM 630 C C . ALA A 1 83 ? 0.608 0.021 2.324 1.00 97.88 83 ALA A C 1
ATOM 632 O O . ALA A 1 83 ? 0.004 0.384 3.333 1.00 97.88 83 ALA A O 1
ATOM 633 N N . ALA A 1 84 ? 0.012 -0.661 1.340 1.00 98.44 84 ALA A N 1
ATOM 634 C CA . ALA A 1 84 ? -1.392 -1.064 1.380 1.00 98.44 84 ALA A CA 1
ATOM 635 C C . ALA A 1 84 ? -1.683 -1.999 2.565 1.00 98.44 84 ALA A C 1
ATOM 637 O O . ALA A 1 84 ? -2.612 -1.744 3.328 1.00 98.44 84 ALA A O 1
ATOM 638 N N . ALA A 1 85 ? -0.838 -3.008 2.796 1.00 98.44 85 ALA A N 1
ATOM 639 C CA . ALA A 1 85 ? -0.993 -3.917 3.934 1.00 98.44 85 ALA A CA 1
ATOM 640 C C . ALA A 1 85 ? -0.893 -3.190 5.290 1.00 98.44 85 ALA A C 1
ATOM 642 O O . ALA A 1 85 ? -1.676 -3.443 6.207 1.00 98.44 85 ALA A O 1
ATOM 643 N N . ILE A 1 86 ? 0.046 -2.245 5.418 1.00 98.56 86 ILE A N 1
ATOM 644 C CA . ILE A 1 86 ? 0.178 -1.415 6.625 1.00 98.56 86 ILE A CA 1
ATOM 645 C C . ILE A 1 86 ? -1.062 -0.533 6.811 1.00 98.56 86 ILE A C 1
ATOM 647 O O . ILE A 1 86 ? -1.560 -0.405 7.930 1.00 98.56 86 ILE A O 1
ATOM 651 N N . HIS A 1 87 ? -1.573 0.062 5.732 1.00 98.62 87 HIS A N 1
ATOM 652 C CA . HIS A 1 87 ? -2.772 0.892 5.769 1.00 98.62 87 HIS A CA 1
ATOM 653 C C . HIS A 1 87 ? -4.004 0.101 6.229 1.00 98.62 87 HIS A C 1
ATOM 655 O O . HIS A 1 87 ? -4.731 0.566 7.107 1.00 98.62 87 HIS A O 1
ATOM 661 N N . GLU A 1 88 ? -4.207 -1.110 5.707 1.00 98.75 88 GLU A N 1
ATOM 662 C CA . GLU A 1 88 ? -5.297 -1.994 6.137 1.00 98.75 88 GLU A CA 1
ATOM 663 C C . GLU A 1 88 ? -5.199 -2.327 7.629 1.00 98.75 88 GLU A C 1
ATOM 665 O O . GLU A 1 88 ? -6.172 -2.175 8.372 1.00 98.75 88 GLU A O 1
ATOM 670 N N . MET A 1 89 ? -4.006 -2.707 8.098 1.00 98.62 89 MET A N 1
ATOM 671 C CA . MET A 1 89 ? -3.769 -2.983 9.515 1.00 98.62 89 MET A CA 1
ATOM 672 C C . MET A 1 89 ? -4.058 -1.755 10.390 1.00 98.62 89 MET A C 1
ATOM 674 O O . MET A 1 89 ? -4.670 -1.877 11.456 1.00 98.62 89 MET A O 1
ATOM 678 N N . PHE A 1 90 ? -3.645 -0.570 9.942 1.00 98.62 90 PHE A N 1
ATOM 679 C CA . PHE A 1 90 ? -3.878 0.687 10.645 1.00 98.62 90 PHE A CA 1
ATOM 680 C C . PHE A 1 90 ? -5.373 0.996 10.778 1.00 98.62 90 PHE A C 1
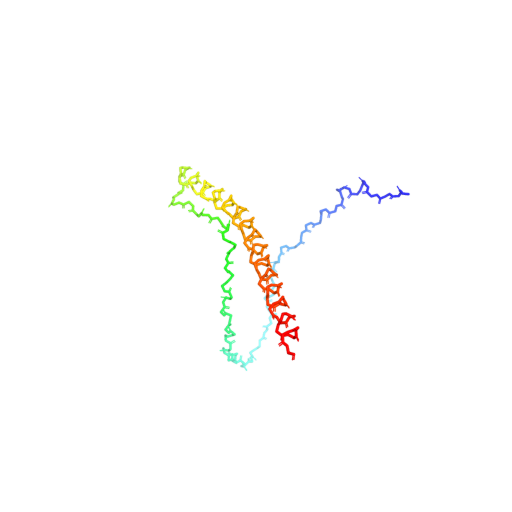ATOM 682 O O . PHE A 1 90 ? -5.859 1.216 11.889 1.00 98.62 90 PHE A O 1
ATOM 689 N N . VAL A 1 91 ? -6.123 0.943 9.673 1.00 98.69 91 VAL A N 1
ATOM 690 C CA . VAL A 1 91 ? -7.569 1.209 9.674 1.00 98.69 91 VAL A CA 1
ATOM 691 C C . VAL A 1 91 ? -8.317 0.186 10.531 1.00 98.69 91 VAL A C 1
ATOM 693 O O . VAL A 1 91 ? -9.180 0.567 11.322 1.00 98.69 91 VAL A O 1
ATOM 696 N N . ASN A 1 92 ? -7.952 -1.095 10.451 1.00 98.69 92 ASN A N 1
ATOM 697 C CA . ASN A 1 92 ? -8.552 -2.136 11.285 1.00 98.69 92 ASN A CA 1
ATOM 698 C C . ASN A 1 92 ? -8.299 -1.902 12.787 1.00 98.69 92 ASN A C 1
ATOM 700 O O . ASN A 1 92 ? -9.194 -2.071 13.620 1.00 98.69 92 ASN A O 1
ATOM 704 N N . THR A 1 93 ? -7.087 -1.468 13.139 1.00 98.50 93 THR A N 1
ATOM 705 C CA . THR A 1 93 ? -6.729 -1.136 14.526 1.00 98.50 93 THR A CA 1
ATOM 706 C C . THR A 1 93 ? -7.557 0.042 15.037 1.00 98.50 93 THR A C 1
ATOM 708 O O . THR A 1 93 ? -8.116 -0.026 16.133 1.00 98.50 93 THR A O 1
ATOM 711 N N . LEU A 1 94 ? -7.704 1.096 14.228 1.00 98.62 94 LEU A N 1
ATOM 712 C CA . LEU A 1 94 ? -8.541 2.243 14.575 1.00 98.62 94 LEU A CA 1
ATOM 713 C C . LEU A 1 94 ? -10.006 1.842 14.767 1.00 98.62 94 LEU A C 1
ATOM 715 O O . LEU A 1 94 ? -10.601 2.205 15.781 1.00 98.62 94 LEU A O 1
ATOM 719 N N . ALA A 1 95 ? -10.568 1.049 13.853 1.00 98.50 95 ALA A N 1
ATOM 720 C CA . ALA A 1 95 ? -11.942 0.565 13.960 1.00 98.50 95 ALA A CA 1
ATOM 721 C C . ALA A 1 95 ? -12.167 -0.251 15.245 1.00 98.50 95 ALA A C 1
ATOM 723 O O . ALA A 1 95 ? -13.146 -0.035 15.958 1.00 98.50 95 ALA A O 1
ATOM 724 N N . THR A 1 96 ? -11.219 -1.128 15.587 1.00 98.31 96 THR A N 1
ATOM 725 C CA . THR A 1 96 ? -11.262 -1.911 16.830 1.00 98.31 96 THR A CA 1
ATOM 726 C C . THR A 1 96 ? -11.232 -1.003 18.059 1.00 98.31 96 THR A C 1
ATOM 728 O O . THR A 1 96 ? -12.039 -1.169 18.971 1.00 98.31 96 THR A O 1
ATOM 731 N N . SER A 1 97 ? -10.340 -0.006 18.076 1.00 97.50 97 SER A N 1
ATOM 732 C CA . SER A 1 97 ? -10.245 0.942 19.191 1.00 97.50 97 SER A CA 1
ATOM 733 C C . SER A 1 97 ? -11.532 1.750 19.379 1.00 97.50 97 SER A C 1
ATOM 735 O O . SER A 1 97 ? -12.016 1.87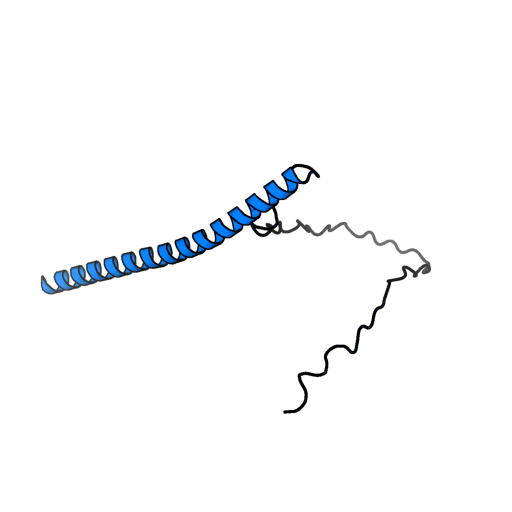3 20.503 1.00 97.50 97 SER A O 1
ATOM 737 N N . ALA A 1 98 ? -12.139 2.221 18.286 1.00 97.81 98 ALA A N 1
ATOM 738 C CA . ALA A 1 98 ? -13.410 2.935 18.319 1.00 97.81 98 ALA A CA 1
ATOM 739 C C . ALA A 1 98 ? -14.538 2.052 18.878 1.00 97.81 98 ALA A C 1
ATOM 741 O O . ALA A 1 98 ? -15.319 2.508 19.712 1.00 97.81 98 ALA A O 1
ATOM 742 N N . GLY A 1 99 ? -14.575 0.771 18.490 1.00 97.94 99 GLY A N 1
ATOM 743 C CA . GLY A 1 99 ? -15.497 -0.215 19.055 1.00 97.94 99 GLY A CA 1
ATOM 744 C C . GLY A 1 99 ? -15.342 -0.383 20.571 1.00 97.94 99 GLY A C 1
ATOM 745 O O . GLY A 1 99 ? -16.340 -0.391 21.290 1.00 97.94 99 GLY A O 1
ATOM 746 N N . SER A 1 100 ? -14.107 -0.449 21.076 1.00 96.69 100 SER A N 1
ATOM 747 C CA . SER A 1 100 ? -13.834 -0.548 22.519 1.00 96.69 100 SER A CA 1
ATOM 748 C C . SER A 1 100 ? -14.322 0.675 23.300 1.00 96.69 100 SER A C 1
ATOM 750 O O . SER A 1 100 ? -14.897 0.529 24.383 1.00 96.69 100 SER A O 1
ATOM 752 N N . TYR A 1 101 ? -14.128 1.878 22.753 1.00 96.00 101 TYR A N 1
ATOM 753 C CA . TYR A 1 101 ? -14.634 3.107 23.368 1.00 96.00 101 TYR A CA 1
ATOM 754 C C . TYR A 1 101 ? -16.163 3.129 23.392 1.00 96.00 101 TYR A C 1
ATOM 756 O O . TYR A 1 101 ? -16.740 3.334 24.457 1.00 96.00 101 TYR A O 1
ATOM 764 N N . ALA A 1 102 ? -16.817 2.809 22.274 1.00 97.00 102 ALA A N 1
ATOM 765 C CA . ALA A 1 102 ? -18.276 2.732 22.207 1.00 97.00 102 ALA A CA 1
ATOM 766 C C . ALA A 1 102 ? -18.856 1.699 23.194 1.00 97.00 102 ALA A C 1
ATOM 768 O O . ALA A 1 102 ? -19.858 1.960 23.858 1.00 97.00 102 ALA A O 1
ATOM 769 N N . ALA A 1 103 ? -18.208 0.537 23.346 1.00 96.62 103 ALA A N 1
ATOM 770 C CA . ALA A 1 103 ? -18.610 -0.472 24.326 1.00 96.62 103 ALA A CA 1
ATOM 771 C C . ALA A 1 103 ? -18.469 0.030 25.773 1.00 96.62 103 ALA A C 1
ATOM 773 O O . ALA A 1 103 ? -19.337 -0.230 26.608 1.00 96.62 103 ALA A O 1
ATOM 774 N N . THR A 1 104 ? -17.402 0.778 26.065 1.00 96.94 104 THR A N 1
ATOM 775 C CA . THR A 1 104 ? -17.184 1.386 27.385 1.00 96.94 104 THR A CA 1
ATOM 776 C C . THR A 1 104 ? -18.241 2.450 27.684 1.00 96.94 104 THR A C 1
ATOM 778 O O . THR A 1 104 ? -18.801 2.469 28.778 1.00 96.94 104 THR A O 1
ATOM 781 N N . GLU A 1 105 ? -18.564 3.306 26.712 1.00 96.00 105 GLU A N 1
ATOM 782 C CA . GLU A 1 105 ? -19.634 4.300 26.845 1.00 96.00 105 GLU A CA 1
ATOM 783 C C . GLU A 1 105 ? -20.994 3.644 27.108 1.00 96.00 105 GLU A C 1
ATOM 785 O O . GLU A 1 105 ? -21.710 4.067 28.016 1.00 96.00 105 GLU A O 1
ATOM 790 N N . ALA A 1 106 ? -21.327 2.569 26.387 1.00 95.94 106 ALA A N 1
ATOM 791 C CA . ALA A 1 106 ? -22.562 1.820 26.607 1.00 95.94 106 ALA A CA 1
ATOM 792 C C . ALA A 1 106 ? -22.624 1.196 28.013 1.00 95.94 106 ALA A C 1
ATOM 794 O O . ALA A 1 106 ? -23.648 1.297 28.688 1.00 95.94 106 ALA A O 1
ATOM 795 N N . ALA A 1 107 ? -21.527 0.592 28.482 1.00 96.25 107 ALA A N 1
ATOM 796 C CA . ALA A 1 107 ? -21.450 0.028 29.829 1.00 96.25 107 ALA A CA 1
ATOM 797 C C . ALA A 1 107 ? -21.626 1.104 30.914 1.00 96.25 107 ALA A C 1
ATOM 799 O O . ALA A 1 107 ? -22.380 0.903 31.866 1.00 96.25 107 ALA A O 1
ATOM 800 N N . ASN A 1 108 ? -20.991 2.266 30.742 1.00 95.88 108 ASN A N 1
ATOM 801 C CA . ASN A 1 108 ? -21.142 3.396 31.656 1.00 95.88 108 ASN A CA 1
ATOM 802 C C . ASN A 1 108 ? -22.577 3.944 31.662 1.00 95.88 108 ASN A C 1
ATOM 804 O O . ASN A 1 108 ? -23.096 4.265 32.728 1.00 95.88 108 ASN A O 1
ATOM 808 N N . ALA A 1 109 ? -23.236 4.018 30.500 1.00 96.88 109 ALA A N 1
ATOM 809 C CA . ALA A 1 109 ? -24.627 4.454 30.399 1.00 96.88 109 ALA A CA 1
ATOM 810 C C . ALA A 1 109 ? -25.592 3.501 31.124 1.00 96.88 109 ALA A C 1
ATOM 812 O O . ALA A 1 109 ? -26.522 3.970 31.771 1.00 96.88 109 ALA A O 1
ATOM 813 N N . ILE A 1 110 ? -25.351 2.185 31.056 1.00 96.94 110 ILE A N 1
ATOM 814 C CA . ILE A 1 110 ? -26.118 1.177 31.810 1.00 96.94 110 ILE A CA 1
ATOM 815 C C . ILE A 1 110 ? -25.878 1.327 33.317 1.00 96.94 110 ILE A C 1
ATOM 817 O O . ILE A 1 110 ? -26.822 1.254 34.092 1.00 96.94 110 ILE A O 1
ATOM 821 N N . ALA A 1 111 ? -24.632 1.552 33.745 1.00 94.75 111 ALA A N 1
ATOM 822 C CA . ALA A 1 111 ? -24.293 1.698 35.163 1.00 94.75 111 ALA A CA 1
ATOM 823 C C . ALA A 1 111 ? -24.833 2.991 35.807 1.00 94.75 111 ALA A C 1
ATOM 825 O O . ALA A 1 111 ? -24.900 3.077 37.030 1.00 94.75 111 ALA A O 1
ATOM 826 N N . ALA A 1 112 ? -25.169 3.999 34.998 1.00 93.25 112 ALA A N 1
ATOM 827 C CA . ALA A 1 112 ? -25.709 5.280 35.449 1.00 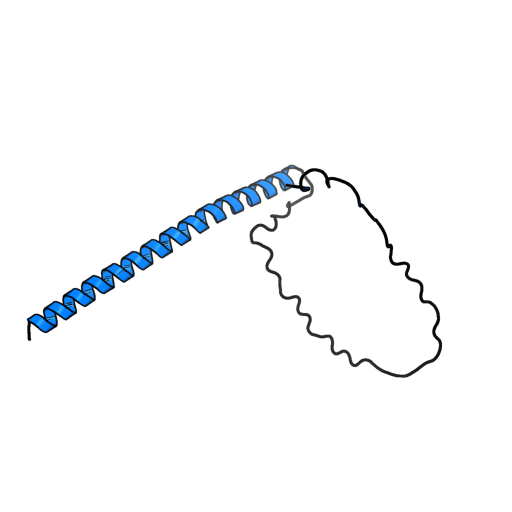93.25 112 ALA A CA 1
ATOM 828 C C . ALA A 1 112 ? -27.251 5.323 35.525 1.00 93.25 112 ALA A C 1
ATOM 830 O O . ALA A 1 112 ? -27.796 6.352 35.932 1.00 93.25 112 ALA A O 1
ATOM 831 N N . GLN A 1 113 ? -27.938 4.255 35.102 1.00 76.62 113 GLN A N 1
ATOM 832 C CA . GLN A 1 113 ? -29.394 4.080 35.217 1.00 76.62 113 GLN A CA 1
ATOM 833 C C . GLN A 1 113 ? -29.778 3.503 36.580 1.00 76.62 113 GLN A C 1
ATOM 835 O O . GLN A 1 113 ? -30.854 3.901 37.079 1.00 76.62 113 GLN A O 1
#

Sequence (113 aa):
MQERLLLSYRGRKPHVVRDYTTGGVDGGGRQSPRHRRGDERPERSRGSPDDGVVPAAADEVSALTAAQFVAHAQMYQAVSAQAAAIHEMFVNTLATSAGSYAATEAANAIAAQ

Foldseek 3Di:
DDDDDPPPDDDPDDDDDPDPDDDDDDDDDDDDDPPPPPPPPPPPPPPDPLNWDDFPDPDPVSVVVRVVVSVVVVVVVVVVVVVVVVVVVVVVVVVVVVVVVVVVVVVVVVVVD

Secondary structure (DSSP, 8-state):
---SSS--S---------------------------------------TTS-PPPSSSSHHHHHHHHHHHHHHHHHHHHHHHHHHHHHHHHHHHHHHHHHHHHHHHHHHHHT-

Radius of gyration: 32.06 Å; chains: 1; bounding box: 50×52×92 Å